Protein AF-A0A3D2FYA0-F1 (afdb_monomer_lite)

Foldseek 3Di:
DDDDDPPPPPPPPPPPDDDDDDDDDDDDDDDDDDDDDDDDDDDDPDLPPPPDCPQKDKDFFPDLVVVQVLLVPDPFWSHKDWWWDQFDDPVQRDPVSVLVQPGRITTMMIIGGDCVTDNPVRSVVSRVVQHDPPDAQDTDPHHHND

Structure (mmCIF, N/CA/C/O backbone):
data_AF-A0A3D2FYA0-F1
#
_entry.id   AF-A0A3D2FYA0-F1
#
loop_
_atom_site.group_PDB
_atom_site.id
_atom_site.type_symbol
_atom_site.label_atom_id
_atom_site.label_alt_id
_atom_site.label_comp_id
_atom_site.label_asym_id
_atom_site.label_entity_id
_atom_site.label_seq_id
_atom_site.pdbx_PDB_ins_code
_atom_site.Cartn_x
_atom_site.Cartn_y
_atom_site.Cartn_z
_atom_site.occupancy
_atom_site.B_iso_or_equiv
_atom_site.auth_seq_id
_atom_site.auth_comp_id
_atom_site.auth_asym_id
_atom_site.auth_atom_id
_atom_site.pdbx_PDB_model_num
ATOM 1 N N . MET A 1 1 ? -66.585 -9.508 -7.123 1.00 46.25 1 MET A N 1
ATOM 2 C CA . MET A 1 1 ? -65.264 -9.166 -7.699 1.00 46.25 1 MET A CA 1
ATOM 3 C C . MET A 1 1 ? -64.715 -7.932 -6.990 1.00 46.25 1 MET A C 1
ATOM 5 O O . MET A 1 1 ? -64.981 -6.808 -7.394 1.00 46.25 1 MET A O 1
ATOM 9 N N . TYR A 1 2 ? -64.004 -8.157 -5.883 1.00 58.47 2 TY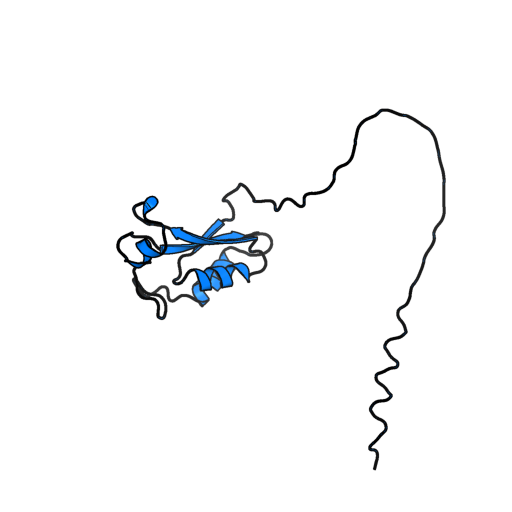R A N 1
ATOM 10 C CA . TYR A 1 2 ? -63.303 -7.139 -5.098 1.00 58.47 2 TYR A CA 1
ATOM 11 C C . TYR A 1 2 ? -62.078 -6.634 -5.875 1.00 58.47 2 TYR A C 1
ATOM 13 O O . TYR A 1 2 ? -60.993 -7.194 -5.783 1.00 58.47 2 TYR A O 1
ATOM 21 N N . ARG A 1 3 ? -62.241 -5.580 -6.673 1.00 58.31 3 ARG A N 1
ATOM 22 C CA . ARG A 1 3 ? -61.125 -4.809 -7.239 1.00 58.31 3 ARG A CA 1
ATOM 23 C C . ARG A 1 3 ? -61.516 -3.346 -7.168 1.00 58.31 3 ARG A C 1
ATOM 25 O O . ARG A 1 3 ? -62.161 -2.882 -8.099 1.00 58.31 3 ARG A O 1
ATOM 32 N N . ARG A 1 4 ? -61.185 -2.671 -6.056 1.00 59.94 4 ARG A N 1
ATOM 33 C CA . ARG A 1 4 ? -61.000 -1.197 -5.964 1.00 59.94 4 ARG A CA 1
ATOM 34 C C . ARG A 1 4 ? -60.765 -0.623 -4.556 1.00 59.94 4 ARG A C 1
ATOM 36 O O . ARG A 1 4 ? -60.606 0.582 -4.446 1.00 59.94 4 ARG A O 1
ATOM 43 N N . ALA A 1 5 ? -60.664 -1.431 -3.499 1.00 56.12 5 ALA A N 1
ATOM 44 C CA . ALA A 1 5 ? -60.526 -0.915 -2.128 1.00 56.12 5 ALA A CA 1
ATOM 45 C C . ALA A 1 5 ? -59.104 -1.008 -1.528 1.00 56.12 5 ALA A C 1
ATOM 47 O O . ALA A 1 5 ? -58.970 -1.035 -0.312 1.00 56.12 5 ALA A O 1
ATOM 48 N N . LEU A 1 6 ? -58.044 -1.083 -2.347 1.00 54.16 6 LEU A N 1
ATOM 49 C CA . LEU A 1 6 ? -56.669 -1.256 -1.845 1.00 54.16 6 LEU A CA 1
ATOM 50 C C . LEU A 1 6 ? -55.791 0.017 -1.740 1.00 54.16 6 LEU A C 1
ATOM 52 O O . LEU A 1 6 ? -54.813 -0.055 -1.006 1.00 54.16 6 LEU A O 1
ATOM 56 N N . PRO A 1 7 ? -56.076 1.193 -2.350 1.00 47.88 7 PRO A N 1
ATOM 57 C CA . PRO A 1 7 ? -55.169 2.335 -2.189 1.00 47.88 7 PRO A CA 1
ATOM 58 C C . PRO A 1 7 ? -55.506 3.235 -0.986 1.00 47.88 7 PRO A C 1
ATOM 60 O O . PRO A 1 7 ? -54.762 4.164 -0.702 1.00 47.88 7 PRO A O 1
ATOM 63 N N . LEU A 1 8 ? -56.606 2.989 -0.265 1.00 50.44 8 LEU A N 1
ATOM 64 C CA . LEU A 1 8 ? -57.097 3.889 0.794 1.00 50.44 8 LEU A CA 1
ATOM 65 C C . LEU A 1 8 ? -56.606 3.552 2.212 1.00 50.44 8 LEU A C 1
ATOM 67 O O . LEU A 1 8 ? -56.887 4.299 3.140 1.00 50.44 8 LEU A O 1
ATOM 71 N N . LEU A 1 9 ? -55.853 2.463 2.388 1.00 50.09 9 LEU A N 1
ATOM 72 C CA . LEU A 1 9 ? -55.338 2.037 3.698 1.00 50.09 9 LEU A CA 1
ATOM 73 C C . LEU A 1 9 ? -53.888 2.469 3.977 1.00 50.09 9 LEU A C 1
ATOM 75 O O . LEU A 1 9 ? -53.420 2.296 5.097 1.00 50.09 9 LEU A O 1
ATOM 79 N N . LEU A 1 10 ? -53.185 3.067 3.006 1.00 49.97 10 LEU A N 1
ATOM 80 C CA . LEU A 1 10 ? -51.775 3.461 3.168 1.00 49.97 10 LEU A CA 1
ATOM 81 C C . LEU A 1 10 ? -51.552 4.924 3.590 1.00 49.97 10 LEU A C 1
ATOM 83 O O . LEU A 1 10 ? -50.424 5.297 3.891 1.00 49.97 10 LEU A O 1
ATOM 87 N N . THR A 1 11 ? -52.593 5.758 3.651 1.00 52.25 11 THR A N 1
ATOM 88 C CA . THR A 1 11 ? -52.457 7.188 4.000 1.00 52.25 11 THR A CA 1
ATOM 89 C C . THR A 1 11 ? -52.801 7.520 5.456 1.00 52.25 11 THR A C 1
ATOM 91 O O . THR A 1 11 ? -52.624 8.660 5.871 1.00 52.25 11 THR A O 1
ATOM 94 N N . ALA A 1 12 ? -53.235 6.547 6.267 1.00 49.25 12 ALA A N 1
ATOM 95 C CA . ALA A 1 12 ? -53.674 6.791 7.648 1.00 49.25 12 ALA A CA 1
ATOM 96 C C . ALA A 1 12 ? -52.590 6.577 8.730 1.00 49.25 12 ALA A C 1
ATOM 98 O O . ALA A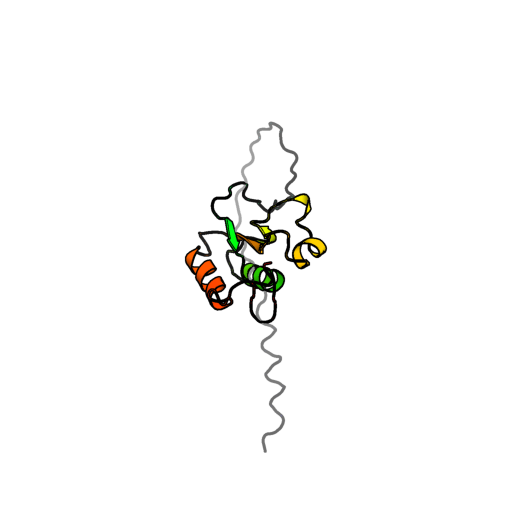 1 12 ? -52.820 6.909 9.888 1.00 49.25 12 ALA A O 1
ATOM 99 N N . VAL A 1 13 ? -51.408 6.050 8.386 1.00 50.81 13 VAL A N 1
ATOM 100 C CA . VAL A 1 13 ? -50.355 5.714 9.376 1.00 50.81 13 VAL A CA 1
ATOM 101 C C . VAL A 1 13 ? -49.323 6.844 9.568 1.00 50.81 13 VAL A C 1
ATOM 103 O O . VAL A 1 13 ? -48.543 6.826 10.512 1.00 50.81 13 VAL A O 1
ATOM 106 N N . LEU A 1 14 ? -49.355 7.892 8.741 1.00 50.50 14 LEU A N 1
ATOM 107 C CA . LEU A 1 14 ? -48.351 8.969 8.735 1.00 50.50 14 LEU A CA 1
ATOM 108 C C . LEU A 1 14 ? -48.663 10.181 9.644 1.00 50.50 14 LEU A C 1
ATOM 110 O O . LEU A 1 14 ? -47.984 11.197 9.537 1.00 50.50 14 LEU A O 1
ATOM 114 N N . LEU A 1 15 ? -49.654 10.107 10.544 1.00 51.41 15 LEU A N 1
ATOM 115 C CA . LEU A 1 15 ? -50.128 11.275 11.319 1.00 51.41 15 LEU A CA 1
ATOM 116 C C . LEU A 1 15 ? -50.174 11.110 12.853 1.00 51.41 15 LEU A C 1
ATOM 118 O O . LEU A 1 15 ? -50.873 11.871 13.515 1.00 51.41 15 LEU A O 1
ATOM 122 N N . LEU A 1 16 ? -49.437 10.169 13.455 1.00 55.00 16 LEU A N 1
ATOM 123 C CA . LEU A 1 16 ? -49.473 9.966 14.918 1.00 55.00 16 LEU A CA 1
ATOM 124 C C . LEU A 1 16 ? -48.105 9.730 15.575 1.00 55.00 16 LEU A C 1
ATOM 126 O O . LEU A 1 16 ? -47.928 8.781 16.330 1.00 55.00 16 LEU A O 1
ATOM 130 N N . SER A 1 17 ? -47.143 10.630 15.368 1.00 54.38 17 SER A N 1
ATOM 131 C CA . SER A 1 17 ? -46.017 10.723 16.309 1.00 54.38 17 SER A CA 1
ATOM 132 C C . SER A 1 17 ? -45.554 12.166 16.495 1.00 54.38 17 SER A C 1
ATOM 134 O O . SER A 1 17 ? -44.456 12.555 16.107 1.00 54.38 17 SER A O 1
ATOM 136 N N . GLY A 1 18 ? -46.450 12.974 17.069 1.00 43.97 18 GLY A N 1
ATOM 137 C CA . GLY A 1 18 ? -46.159 14.303 17.596 1.00 43.97 18 GLY A CA 1
ATOM 138 C C . GLY A 1 18 ? -45.971 14.277 19.118 1.00 43.97 18 GLY A C 1
ATOM 139 O O . GLY A 1 18 ? -46.819 13.763 19.836 1.00 43.97 18 GLY A O 1
ATOM 140 N N . CYS A 1 19 ? -44.847 14.852 19.552 1.00 42.81 19 CYS A N 1
ATOM 141 C CA . CYS A 1 19 ? -44.575 15.593 20.791 1.00 42.81 19 CYS A CA 1
ATOM 142 C C . CYS A 1 19 ? -45.117 15.078 22.144 1.00 42.81 19 CYS A C 1
ATOM 144 O O . CYS A 1 19 ? -46.293 15.232 22.462 1.00 42.81 19 CYS A O 1
ATOM 146 N N . ALA A 1 20 ? -44.197 14.686 23.035 1.00 46.34 20 ALA A N 1
ATOM 147 C CA . ALA A 1 20 ? -44.399 14.734 24.485 1.00 46.34 20 ALA A CA 1
ATOM 148 C C . ALA A 1 20 ? -43.427 15.755 25.107 1.00 46.34 20 ALA A C 1
ATOM 150 O O . ALA A 1 20 ? -42.225 15.514 25.200 1.00 46.34 20 ALA A O 1
ATOM 151 N N . ALA A 1 21 ? -43.960 16.913 25.505 1.00 40.06 21 ALA A N 1
ATOM 152 C CA . ALA A 1 21 ? -43.272 17.919 26.308 1.00 40.06 21 ALA A CA 1
ATOM 153 C C . ALA A 1 21 ? -43.414 17.568 27.799 1.00 40.06 21 ALA A C 1
ATOM 155 O O . ALA A 1 21 ? -44.528 17.394 28.290 1.00 40.06 21 ALA A O 1
ATOM 156 N N . GLY A 1 22 ? -42.296 17.478 28.524 1.00 37.59 22 GLY A N 1
ATOM 157 C CA . GLY A 1 22 ? -42.268 17.258 29.970 1.00 37.59 22 GLY A CA 1
ATOM 158 C C . GLY A 1 22 ? -41.479 18.355 30.680 1.00 37.59 22 GLY A C 1
ATOM 159 O O . GLY A 1 22 ? -40.254 18.358 30.642 1.00 37.59 22 GLY A O 1
ATOM 160 N N . GLN A 1 23 ? -42.185 19.278 31.339 1.00 37.09 23 GLN A N 1
ATOM 161 C CA . GLN A 1 23 ? -41.616 20.246 32.281 1.00 37.09 23 GLN A CA 1
ATOM 162 C C . GLN A 1 23 ? -41.359 19.587 33.644 1.00 37.09 23 GLN A C 1
ATOM 164 O O . GLN A 1 23 ? -42.238 18.917 34.187 1.00 37.09 23 GLN A O 1
ATOM 169 N N . LYS A 1 24 ? -40.211 19.885 34.263 1.00 37.19 24 LYS A N 1
ATOM 170 C CA . LYS A 1 24 ? -40.061 19.903 35.726 1.00 37.19 24 LYS A CA 1
ATOM 171 C C . LYS A 1 24 ? -39.349 21.192 36.140 1.00 37.19 24 LYS A C 1
ATOM 173 O O . LYS A 1 24 ? -38.367 21.592 35.526 1.00 37.19 24 LYS A O 1
ATOM 178 N N . ASN A 1 25 ? -39.921 21.849 37.146 1.00 34.47 25 ASN A N 1
ATOM 179 C CA . ASN A 1 25 ? -39.565 23.166 37.670 1.00 34.47 25 ASN A CA 1
ATOM 180 C C . ASN A 1 25 ? -38.654 23.086 38.913 1.00 34.47 25 ASN A C 1
ATOM 182 O O . ASN A 1 25 ? -38.859 22.211 39.752 1.00 34.47 25 ASN A O 1
ATOM 186 N N . MET A 1 26 ? -37.827 24.140 39.055 1.00 33.91 26 MET A N 1
ATOM 187 C CA . MET A 1 26 ? -37.232 24.764 40.266 1.00 33.91 26 MET A CA 1
ATOM 188 C C . MET A 1 26 ? -36.059 24.065 40.999 1.00 33.91 26 MET A C 1
ATOM 190 O O . MET A 1 26 ? -35.969 22.844 40.937 1.00 33.91 26 MET A O 1
ATOM 194 N N . PRO A 1 27 ? -35.185 24.799 41.750 1.00 37.19 27 PRO A N 1
ATOM 195 C CA . PRO A 1 27 ? -35.250 26.216 42.157 1.00 37.19 27 PRO A CA 1
ATOM 196 C C . PRO A 1 27 ? -34.000 27.091 41.874 1.00 37.19 27 PRO A C 1
ATOM 198 O O . PRO A 1 27 ? -32.906 26.631 41.567 1.00 37.19 27 PRO A O 1
ATOM 201 N N . LYS A 1 28 ? -34.220 28.401 42.049 1.00 34.06 28 LYS A N 1
ATOM 202 C CA . LYS A 1 28 ? -33.285 29.536 42.025 1.00 34.06 28 LYS A CA 1
ATOM 203 C C . LYS A 1 28 ? -32.399 29.575 43.281 1.00 34.06 28 LYS A C 1
ATOM 205 O O . LYS A 1 28 ? -32.933 29.508 44.387 1.00 34.06 28 LYS A O 1
ATOM 210 N N . LYS A 1 29 ? -31.096 29.834 43.123 1.00 31.17 29 LYS A N 1
ATOM 211 C CA . LYS A 1 29 ? -30.281 30.516 44.141 1.00 31.17 29 LYS A CA 1
ATOM 212 C C . LYS A 1 29 ? -29.183 31.342 43.466 1.00 31.17 29 LYS A C 1
ATOM 214 O O . LYS A 1 29 ? -28.343 30.801 42.759 1.00 31.17 29 LYS A O 1
ATOM 219 N N . THR A 1 30 ? -29.262 32.652 43.664 1.00 28.67 30 THR A N 1
ATOM 220 C CA . THR A 1 30 ? -28.212 33.631 43.372 1.00 28.67 30 THR 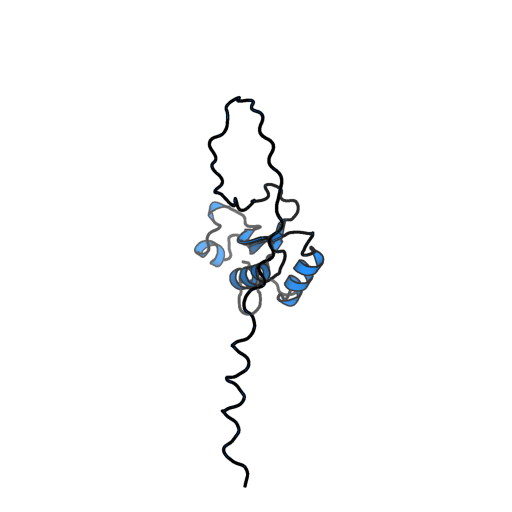A CA 1
ATOM 221 C C . THR A 1 30 ? -27.278 33.673 44.578 1.00 28.67 30 THR A C 1
ATOM 223 O O . THR A 1 30 ? -27.781 33.631 45.696 1.00 28.67 30 THR A O 1
ATOM 226 N N . ASP A 1 31 ? -25.968 33.714 44.350 1.00 35.94 31 ASP A N 1
ATOM 227 C CA . ASP A 1 31 ? -25.051 34.658 44.999 1.00 35.94 31 ASP A CA 1
ATOM 228 C C . ASP A 1 31 ? -23.731 34.687 44.215 1.00 35.94 31 ASP A C 1
ATOM 230 O O . ASP A 1 31 ? -23.256 33.680 43.689 1.00 35.94 31 ASP A O 1
ATOM 234 N N . GLU A 1 32 ? -23.219 35.899 44.069 1.00 36.00 32 GLU A N 1
ATOM 235 C CA . GLU A 1 32 ? -22.186 36.347 43.145 1.00 36.00 32 GLU A CA 1
ATOM 236 C C . GLU A 1 32 ? -20.769 35.958 43.593 1.00 36.00 32 GLU A C 1
ATOM 238 O O . GLU A 1 32 ? -20.424 36.078 44.771 1.00 36.00 32 GLU A O 1
ATOM 243 N N . LYS A 1 33 ? -19.897 35.626 42.631 1.00 29.94 33 LYS A N 1
ATOM 244 C CA . LYS A 1 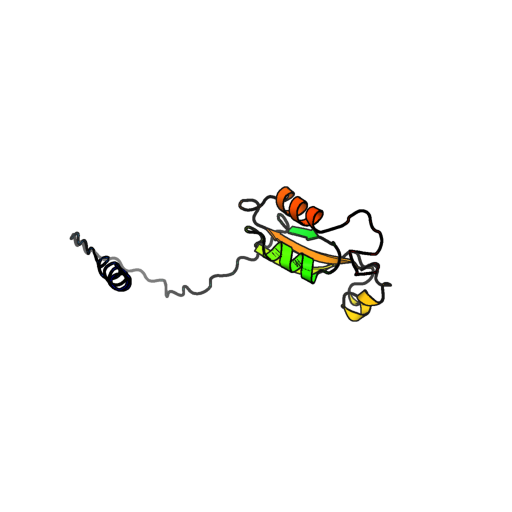33 ? -18.529 36.164 42.630 1.00 29.94 33 LYS A CA 1
ATOM 245 C C . LYS A 1 33 ? -17.900 36.126 41.238 1.00 29.94 33 LYS A C 1
ATOM 247 O O . LYS A 1 33 ? -17.704 35.075 40.640 1.00 29.94 33 LYS A O 1
ATOM 252 N N . GLU A 1 34 ? -17.601 37.322 40.765 1.00 30.62 34 GLU A N 1
ATOM 253 C CA . GLU A 1 34 ? -16.842 37.671 39.572 1.00 30.62 34 GLU A CA 1
ATOM 254 C C . GLU A 1 34 ? -15.358 37.292 39.724 1.00 30.62 34 GLU A C 1
ATOM 256 O O . GLU A 1 34 ? -14.749 37.600 40.749 1.00 30.62 34 GLU A O 1
ATOM 261 N N . MET A 1 35 ? -14.775 36.656 38.701 1.00 29.80 35 MET A N 1
ATOM 262 C CA . MET A 1 35 ? -13.415 36.951 38.224 1.00 29.80 35 MET A CA 1
ATOM 263 C C . MET A 1 35 ? -13.223 36.334 36.828 1.00 29.80 35 MET A C 1
ATOM 265 O O . MET A 1 35 ? -12.945 35.150 36.671 1.00 29.80 35 MET A O 1
ATOM 269 N N . THR A 1 36 ? -13.500 37.170 35.830 1.00 29.77 36 THR A N 1
ATOM 270 C CA . THR A 1 36 ? -12.855 37.278 34.511 1.00 29.77 36 THR A CA 1
ATOM 271 C C . THR A 1 36 ? -12.020 36.103 33.973 1.00 29.77 36 THR A C 1
ATOM 273 O O . THR A 1 36 ? -10.920 35.818 34.440 1.00 29.77 36 THR A O 1
ATOM 276 N N . GLY A 1 37 ? -12.467 35.569 32.829 1.00 37.88 37 GLY A N 1
ATOM 277 C CA . GLY A 1 37 ? -11.570 35.012 31.814 1.00 37.88 37 GLY A CA 1
ATOM 278 C C . GLY A 1 37 ? -12.144 33.845 31.020 1.00 37.88 37 GLY A C 1
ATOM 279 O O . GLY A 1 37 ? -11.878 32.711 31.381 1.00 37.88 37 GLY A O 1
ATOM 280 N N . GLN A 1 38 ? -12.870 34.126 29.928 1.00 32.38 38 GLN A N 1
ATOM 281 C CA . GLN A 1 38 ? -12.899 33.311 28.698 1.00 32.38 38 GLN A CA 1
ATOM 282 C C . GLN A 1 38 ? -13.882 33.908 27.682 1.00 32.38 38 GLN A C 1
ATOM 284 O O . GLN A 1 38 ? -15.095 33.876 27.878 1.00 32.38 38 GLN A O 1
ATOM 289 N N . SER A 1 39 ? -13.355 34.422 26.569 1.00 38.38 39 SER A N 1
ATOM 290 C CA . SER A 1 39 ? -14.100 34.456 25.314 1.00 38.38 39 SER A CA 1
ATOM 291 C C . SER A 1 39 ? -13.917 33.098 24.645 1.00 38.38 39 SER A C 1
ATOM 293 O O . SER A 1 39 ? -12.805 32.694 24.309 1.00 38.38 39 SER A O 1
ATOM 295 N N . SER A 1 40 ? -15.037 32.405 24.528 1.00 45.44 40 SER A N 1
ATOM 296 C CA . SER A 1 40 ? -15.295 31.244 23.694 1.00 45.44 40 SER A CA 1
ATOM 297 C C . SER A 1 40 ? -14.742 31.385 22.277 1.00 45.44 40 SER A C 1
ATOM 299 O O . SER A 1 40 ? -15.071 32.357 21.601 1.00 45.44 40 SER A O 1
ATOM 301 N N . ASP A 1 41 ? -14.057 30.352 21.793 1.00 35.31 41 ASP A N 1
ATOM 302 C CA . ASP A 1 41 ? -14.362 29.862 20.453 1.00 35.31 41 ASP A CA 1
ATOM 303 C C . ASP A 1 41 ? -14.199 28.339 20.389 1.00 35.31 41 ASP A C 1
ATOM 305 O O . ASP A 1 41 ? -13.121 27.784 20.595 1.00 35.31 41 ASP A O 1
ATOM 309 N N . MET A 1 42 ? -15.330 27.673 20.176 1.00 49.75 42 MET A N 1
ATOM 310 C CA . MET A 1 42 ? -15.458 26.259 19.851 1.00 49.75 42 MET A CA 1
ATOM 311 C C . MET A 1 42 ? -15.797 26.212 18.365 1.00 49.75 42 MET A C 1
ATOM 313 O O . MET A 1 42 ? -16.957 26.367 17.992 1.00 49.75 42 MET A O 1
ATOM 317 N N . SER A 1 43 ? -14.797 26.022 17.511 1.00 53.56 43 SER A N 1
ATOM 318 C CA . SER A 1 43 ? -15.013 25.491 16.166 1.00 53.56 43 SER A CA 1
ATOM 319 C C . SER A 1 43 ? -13.716 24.897 15.633 1.00 53.56 43 SER A C 1
ATOM 321 O O . SER A 1 43 ? -12.694 25.565 15.505 1.00 53.56 43 SER A O 1
ATOM 323 N N . GLY A 1 44 ? -13.760 23.600 15.372 1.00 44.19 44 GLY A N 1
ATOM 324 C CA . GLY A 1 44 ? -12.635 22.844 14.859 1.00 44.19 44 GLY A CA 1
ATOM 325 C C . GLY A 1 44 ? -12.733 21.419 15.349 1.00 44.19 44 GLY A C 1
ATOM 326 O O . GLY A 1 44 ? -12.019 21.035 16.270 1.00 44.19 44 GLY A O 1
ATOM 327 N N . GLU A 1 45 ? -13.624 20.634 14.743 1.00 51.31 45 GLU A N 1
ATOM 328 C CA . GLU A 1 45 ? -13.408 19.192 14.684 1.00 51.31 45 GLU 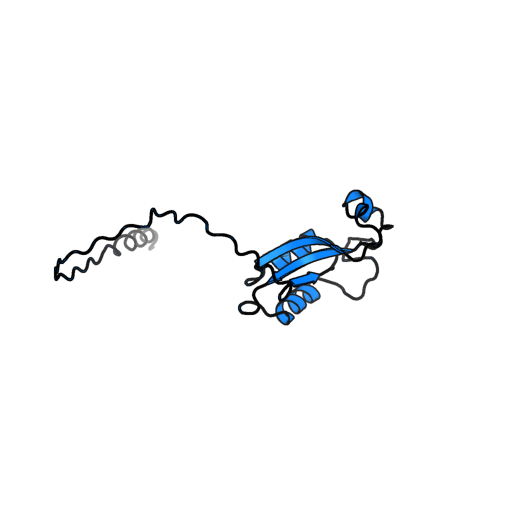A CA 1
ATOM 329 C C . GLU A 1 45 ? -12.107 18.985 13.909 1.00 51.31 45 GLU A C 1
ATOM 331 O O . GLU A 1 45 ? -12.076 18.912 12.682 1.00 51.31 45 GLU A O 1
ATOM 336 N N . GLY A 1 46 ? -10.995 19.030 14.640 1.00 45.59 46 GLY A N 1
ATOM 337 C CA . GLY A 1 46 ? -9.716 18.598 14.132 1.00 45.59 46 GLY A CA 1
ATOM 338 C C . GLY A 1 46 ? -9.856 17.111 13.892 1.00 45.59 46 GLY A C 1
ATOM 339 O O . GLY A 1 46 ? -10.007 16.350 14.847 1.00 45.59 46 GLY A O 1
ATOM 340 N N . ILE A 1 47 ? -9.833 16.704 12.625 1.00 49.94 47 ILE A N 1
ATOM 341 C CA . ILE A 1 47 ? -9.499 15.328 12.283 1.00 49.94 47 ILE A CA 1
ATOM 342 C C . ILE A 1 47 ? -8.167 15.068 12.979 1.00 49.94 47 ILE A C 1
ATOM 344 O O . ILE A 1 47 ? -7.146 15.667 12.636 1.00 49.94 47 ILE A O 1
ATOM 348 N N . MET A 1 48 ? -8.228 14.286 14.054 1.00 46.09 48 MET A N 1
ATOM 349 C CA . MET A 1 48 ? -7.065 13.865 14.813 1.00 46.09 48 MET A CA 1
ATOM 350 C C . MET A 1 48 ? -6.273 12.942 13.899 1.00 46.09 48 MET A C 1
ATOM 352 O O . MET A 1 48 ? -6.505 11.740 13.878 1.00 46.09 48 MET A O 1
ATOM 356 N N . TYR A 1 49 ? -5.363 13.522 13.123 1.00 52.16 49 TYR A N 1
ATOM 357 C CA . TYR A 1 49 ? -4.247 12.773 12.577 1.00 52.16 49 TYR A CA 1
ATOM 358 C C . TYR A 1 49 ? -3.461 12.258 13.779 1.00 52.16 49 TYR A C 1
ATOM 360 O O . TYR A 1 49 ? -2.916 13.050 14.555 1.00 52.16 49 TYR A O 1
ATOM 368 N N . MET A 1 50 ? -3.479 10.945 13.992 1.00 55.03 50 MET A N 1
ATOM 369 C CA . MET A 1 50 ? -2.615 10.343 14.991 1.00 55.03 50 MET A CA 1
ATOM 370 C C . MET A 1 50 ? -1.177 10.451 14.484 1.00 55.03 50 MET A C 1
ATOM 372 O O . MET A 1 50 ? -0.825 9.928 13.433 1.00 55.03 50 MET A O 1
ATOM 376 N N . ASP A 1 51 ? -0.336 11.153 15.242 1.00 58.78 51 ASP A N 1
ATOM 377 C CA . ASP A 1 51 ? 1.100 11.331 14.964 1.00 58.78 51 ASP A CA 1
ATOM 378 C C . ASP A 1 51 ? 1.917 10.048 15.239 1.00 58.78 51 ASP A C 1
ATOM 380 O O . ASP A 1 51 ? 3.138 10.015 15.098 1.00 58.78 51 ASP A O 1
ATOM 384 N N . THR A 1 52 ? 1.265 8.956 15.648 1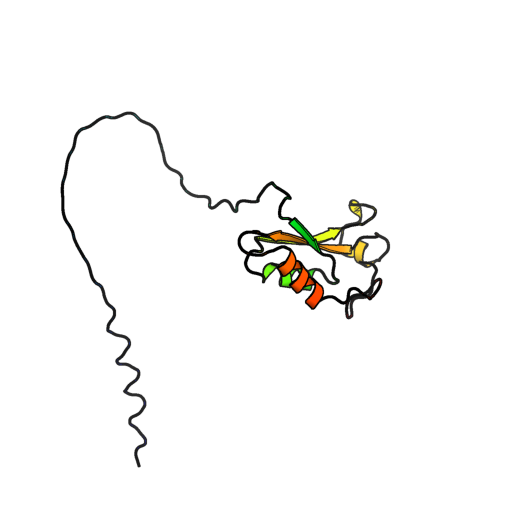.00 63.00 52 THR A N 1
ATOM 385 C CA . THR A 1 52 ? 1.928 7.679 15.917 1.00 63.00 52 THR A CA 1
ATOM 386 C C . THR A 1 52 ? 1.720 6.697 14.767 1.00 63.00 52 THR A C 1
ATOM 388 O O . THR A 1 52 ? 0.615 6.457 14.291 1.00 63.00 52 THR A O 1
ATOM 391 N N . THR A 1 53 ? 2.807 6.060 14.331 1.00 67.94 53 THR A N 1
ATOM 392 C CA . THR A 1 53 ? 2.803 5.006 13.302 1.00 67.94 53 THR A CA 1
ATOM 393 C C . THR A 1 53 ? 2.287 3.655 13.811 1.00 67.94 53 THR A C 1
ATOM 395 O O . THR A 1 53 ? 2.339 2.669 13.079 1.00 67.94 53 THR A O 1
ATOM 398 N N . GLU A 1 54 ? 1.806 3.581 15.056 1.00 76.75 54 GLU A N 1
ATOM 399 C CA . GLU A 1 54 ? 1.517 2.316 15.744 1.00 76.75 54 GLU A CA 1
ATOM 400 C C . GLU A 1 54 ? 0.389 1.504 15.092 1.00 76.75 54 GLU A C 1
ATOM 402 O O . GLU A 1 54 ? 0.381 0.284 15.222 1.00 76.75 54 GLU A O 1
ATOM 407 N N . ASN A 1 55 ? -0.498 2.142 14.321 1.00 94.00 55 ASN A N 1
ATOM 408 C CA . ASN A 1 55 ? -1.589 1.469 13.609 1.00 94.00 55 ASN A CA 1
ATOM 409 C C . ASN A 1 55 ? -1.601 1.817 12.118 1.00 94.00 55 ASN A C 1
ATOM 411 O O . ASN A 1 55 ? -2.634 2.160 11.545 1.00 94.00 55 ASN A O 1
ATOM 415 N N . VAL A 1 56 ? -0.423 1.747 11.493 1.00 97.12 56 VAL A N 1
ATOM 416 C CA . VAL A 1 56 ? -0.257 1.959 10.053 1.00 97.12 56 VAL A CA 1
ATOM 417 C C . VAL A 1 56 ? 0.326 0.709 9.402 1.00 97.12 56 VAL A C 1
ATOM 419 O O . VAL A 1 56 ? 1.350 0.189 9.845 1.00 97.12 56 VAL A O 1
ATOM 422 N N . ILE A 1 57 ? -0.291 0.246 8.316 1.00 98.00 57 ILE A N 1
ATOM 423 C CA . ILE A 1 57 ? 0.246 -0.806 7.447 1.00 98.00 57 ILE A CA 1
ATOM 424 C C . ILE A 1 57 ? 0.332 -0.315 6.001 1.00 98.00 57 ILE A C 1
ATOM 426 O O . ILE A 1 57 ? -0.486 0.477 5.549 1.00 98.00 57 ILE A O 1
ATOM 430 N N . TYR A 1 58 ? 1.334 -0.794 5.270 1.00 98.25 58 TYR A N 1
ATOM 431 C CA . TYR A 1 58 ? 1.521 -0.509 3.852 1.00 98.25 58 TYR A CA 1
ATOM 432 C C . TYR A 1 58 ? 1.267 -1.783 3.049 1.00 98.25 58 TYR A C 1
ATOM 434 O O . TYR A 1 58 ? 1.925 -2.798 3.282 1.00 98.25 58 TYR A O 1
ATOM 442 N N . LEU A 1 59 ? 0.305 -1.742 2.127 1.00 98.44 59 LEU A N 1
ATOM 443 C CA . LEU A 1 59 ? -0.147 -2.907 1.365 1.00 98.44 59 LEU A CA 1
ATOM 444 C C . LEU A 1 59 ? 0.054 -2.674 -0.132 1.00 98.44 59 LEU A C 1
ATOM 446 O O . LEU A 1 59 ? -0.508 -1.739 -0.700 1.00 98.44 59 LEU A O 1
ATOM 450 N N . ALA A 1 60 ? 0.847 -3.536 -0.767 1.00 98.12 60 ALA A N 1
ATOM 451 C CA . ALA A 1 60 ? 1.108 -3.518 -2.203 1.00 98.12 60 ALA A CA 1
ATOM 452 C C . ALA A 1 60 ? 0.486 -4.760 -2.842 1.00 98.12 60 ALA A C 1
ATOM 454 O O . ALA A 1 60 ? 0.905 -5.877 -2.554 1.00 98.12 60 ALA A O 1
ATOM 455 N N . GLY A 1 61 ? -0.525 -4.570 -3.689 1.00 96.75 61 GLY A N 1
ATOM 456 C CA . GLY A 1 61 ? -1.369 -5.668 -4.163 1.00 96.75 61 GLY A CA 1
ATOM 457 C C . GLY A 1 61 ? -1.895 -5.497 -5.582 1.00 96.75 61 GLY A C 1
ATOM 458 O O . GLY A 1 61 ? -2.999 -5.949 -5.855 1.00 96.75 61 GLY A O 1
ATOM 459 N N . GLY A 1 62 ? -1.141 -4.838 -6.467 1.00 97.25 62 GLY A N 1
ATOM 460 C CA . GLY A 1 62 ? -1.581 -4.460 -7.815 1.00 97.25 62 GLY A CA 1
ATOM 461 C C . GLY A 1 62 ? -2.045 -3.008 -7.877 1.00 97.25 62 GLY A C 1
ATOM 462 O O . GLY A 1 62 ? -1.573 -2.193 -7.087 1.00 97.25 62 GLY A O 1
ATOM 463 N N . CYS A 1 63 ? -2.982 -2.700 -8.785 1.00 97.88 63 CYS A N 1
ATOM 464 C CA . CYS A 1 63 ? -3.486 -1.339 -8.972 1.00 97.88 63 CYS A CA 1
ATOM 465 C C . CYS A 1 63 ? -3.952 -0.714 -7.647 1.00 97.88 63 CYS A C 1
ATOM 467 O O . CYS A 1 63 ? -4.955 -1.135 -7.054 1.00 97.88 63 CYS A O 1
ATOM 469 N N . PHE A 1 64 ? -3.254 0.333 -7.207 1.00 98.44 64 PHE A N 1
ATOM 470 C CA . PHE A 1 64 ? -3.523 0.994 -5.929 1.00 98.44 64 PHE A CA 1
ATOM 471 C C . PHE A 1 64 ? -4.924 1.615 -5.818 1.00 98.44 64 PHE A C 1
ATOM 473 O O . PHE A 1 64 ? -5.434 1.729 -4.713 1.00 98.44 64 PHE A O 1
ATOM 480 N N . TRP A 1 65 ? -5.614 1.912 -6.928 1.00 98.44 65 TRP A N 1
ATOM 481 C CA . TRP A 1 65 ? -6.960 2.490 -6.913 1.00 98.44 65 TRP A CA 1
ATOM 482 C C . TRP A 1 65 ? -7.981 1.500 -6.363 1.00 98.44 65 TRP A C 1
ATOM 484 O O . TRP A 1 65 ? -8.838 1.862 -5.560 1.00 98.44 65 TRP A O 1
ATOM 494 N N . GLY A 1 66 ? -7.879 0.236 -6.785 1.00 97.94 66 GLY A N 1
ATOM 495 C CA . GLY A 1 66 ? -8.739 -0.826 -6.274 1.00 97.94 66 GLY A CA 1
ATOM 496 C C . GLY A 1 66 ? -8.434 -1.134 -4.811 1.00 97.94 66 GLY A C 1
ATOM 497 O O . GLY A 1 66 ? -9.352 -1.315 -4.014 1.00 97.94 66 GLY A O 1
ATOM 498 N N . MET A 1 67 ? -7.148 -1.143 -4.453 1.00 98.25 67 MET A N 1
ATOM 499 C CA . MET A 1 67 ? -6.709 -1.417 -3.087 1.00 98.25 67 MET A CA 1
ATOM 500 C C . MET A 1 67 ? -7.100 -0.296 -2.115 1.00 98.25 67 MET A C 1
ATOM 502 O O . MET A 1 67 ? -7.616 -0.574 -1.037 1.00 98.25 67 MET A O 1
ATOM 506 N N . GLU A 1 68 ? -6.913 0.966 -2.499 1.00 98.75 68 GLU A N 1
ATOM 507 C CA . GLU A 1 68 ? -7.307 2.129 -1.705 1.00 98.75 68 GLU A CA 1
ATOM 508 C C . GLU A 1 68 ? -8.817 2.118 -1.483 1.00 98.75 68 GLU A C 1
ATOM 510 O O . GLU A 1 68 ? -9.266 2.201 -0.342 1.00 98.75 68 GLU A O 1
ATOM 515 N N . HIS A 1 69 ? -9.598 1.905 -2.547 1.00 98.50 69 HIS A N 1
ATOM 516 C CA . HIS A 1 69 ? -11.050 1.827 -2.440 1.00 98.50 69 HIS A CA 1
ATOM 517 C C . HIS A 1 69 ? -11.514 0.691 -1.516 1.00 98.50 69 HIS A C 1
ATOM 519 O O . HIS A 1 69 ? -12.427 0.885 -0.712 1.00 98.50 69 HIS A O 1
ATOM 525 N N . LEU A 1 70 ? -10.874 -0.483 -1.593 1.00 98.38 70 LEU A N 1
ATOM 526 C CA . LEU A 1 70 ? -11.143 -1.586 -0.672 1.00 98.38 70 LEU A CA 1
ATOM 527 C C . LEU A 1 70 ? -10.886 -1.163 0.777 1.00 98.38 70 LEU A C 1
ATOM 529 O O . LEU A 1 70 ? -11.765 -1.341 1.616 1.00 98.38 70 LEU A O 1
ATOM 533 N N . MET A 1 71 ? -9.718 -0.590 1.071 1.00 98.62 71 MET A N 1
ATOM 534 C CA . MET A 1 71 ? -9.340 -0.229 2.439 1.00 98.62 71 MET A CA 1
ATOM 535 C C . MET A 1 71 ? -10.242 0.875 3.001 1.00 98.62 71 MET A C 1
ATOM 537 O O . MET A 1 71 ? -10.740 0.736 4.113 1.00 98.62 71 MET A O 1
ATOM 541 N N . GLN A 1 72 ? -10.564 1.901 2.206 1.00 98.56 72 GLN A N 1
ATOM 542 C CA . GLN A 1 72 ? -11.512 2.963 2.582 1.00 98.56 72 GLN A CA 1
ATOM 543 C C . GLN A 1 72 ? -12.917 2.435 2.913 1.00 98.56 72 GLN A C 1
ATOM 545 O O . GLN A 1 72 ? -13.663 3.081 3.644 1.00 98.56 72 GLN A O 1
ATOM 550 N N . SER A 1 73 ? -13.303 1.276 2.372 1.00 98.44 73 SER A N 1
ATOM 551 C CA . SER A 1 73 ? -14.627 0.691 2.611 1.00 98.44 73 SER A CA 1
ATOM 552 C C . SER A 1 73 ? -14.756 -0.062 3.942 1.00 98.44 73 SER A C 1
ATOM 554 O O . SER A 1 73 ? -15.873 -0.405 4.337 1.00 98.44 73 SER A O 1
ATOM 556 N N . ILE A 1 74 ? -13.645 -0.338 4.635 1.00 98.62 74 ILE A N 1
ATOM 557 C CA . ILE A 1 74 ? -13.623 -1.154 5.854 1.00 98.62 74 ILE A CA 1
ATOM 558 C C . ILE A 1 74 ? -13.881 -0.264 7.084 1.00 98.62 74 ILE A C 1
ATOM 560 O O . ILE A 1 74 ? -13.080 0.627 7.369 1.00 98.62 74 ILE A O 1
ATOM 564 N N . PRO A 1 75 ? -14.951 -0.505 7.871 1.00 98.25 75 PRO A N 1
ATOM 565 C CA . PRO A 1 75 ? -15.167 0.209 9.127 1.00 98.25 75 PRO A CA 1
ATOM 566 C C . PRO A 1 75 ? -13.978 0.044 10.078 1.00 98.25 75 PRO A C 1
ATOM 568 O O . PRO A 1 75 ? -13.508 -1.071 10.292 1.00 98.25 75 PRO A O 1
ATOM 571 N N . GLY A 1 76 ? -13.510 1.151 10.653 1.00 97.50 76 GLY A N 1
ATOM 572 C CA . GLY A 1 76 ? -12.309 1.187 11.490 1.00 97.50 76 GLY A CA 1
ATOM 573 C C . GLY A 1 76 ? -11.036 1.581 10.739 1.00 97.50 76 GLY A C 1
ATOM 574 O O . GLY A 1 76 ? -10.054 1.911 11.393 1.00 97.50 76 GLY A O 1
ATOM 575 N N . VAL A 1 77 ? -11.035 1.625 9.401 1.00 98.25 77 VAL A N 1
ATOM 576 C CA . VAL A 1 77 ? -9.986 2.338 8.654 1.00 98.25 77 VAL A CA 1
ATOM 577 C C . VAL A 1 77 ? -10.229 3.842 8.790 1.00 98.25 77 VAL A C 1
ATOM 579 O O . VAL A 1 77 ? -11.322 4.332 8.510 1.00 98.25 77 VAL A O 1
ATOM 582 N N . ILE A 1 78 ? -9.215 4.555 9.275 1.00 97.62 78 ILE A N 1
ATOM 583 C CA . ILE A 1 78 ? -9.225 6.005 9.511 1.00 97.62 78 ILE A CA 1
ATOM 584 C C . ILE A 1 78 ? -8.856 6.734 8.220 1.00 97.62 78 ILE A C 1
ATOM 586 O O . ILE A 1 78 ? -9.495 7.720 7.858 1.00 97.62 78 ILE A O 1
ATOM 590 N N . ASP A 1 79 ? -7.831 6.235 7.529 1.00 97.56 79 ASP A N 1
ATOM 591 C CA . ASP A 1 79 ? -7.309 6.823 6.304 1.00 97.56 79 ASP A CA 1
ATOM 592 C C . ASP A 1 79 ? -6.646 5.756 5.423 1.00 97.56 79 ASP A C 1
ATOM 594 O O . ASP A 1 79 ? -6.066 4.784 5.916 1.00 97.56 79 ASP A O 1
ATOM 598 N N . ALA A 1 80 ? -6.729 5.945 4.108 1.00 98.25 80 ALA A N 1
ATOM 599 C CA . ALA A 1 80 ? -6.045 5.112 3.133 1.00 98.25 80 ALA A CA 1
ATOM 600 C C . ALA A 1 80 ? -5.594 5.958 1.940 1.00 98.25 80 ALA A C 1
ATOM 602 O O . ALA A 1 80 ? -6.417 6.606 1.296 1.00 98.25 80 ALA A O 1
ATOM 603 N N . GLN A 1 81 ? -4.291 5.926 1.648 1.00 98.44 81 GLN A N 1
ATOM 604 C CA . GLN A 1 81 ? -3.659 6.771 0.632 1.00 98.44 81 GLN A CA 1
ATOM 605 C C . GLN A 1 81 ? -2.808 5.943 -0.332 1.00 98.44 81 GLN A C 1
ATOM 607 O O . GLN A 1 81 ? -1.899 5.224 0.094 1.00 98.44 81 GLN A O 1
ATOM 612 N N . SER A 1 82 ? -3.070 6.085 -1.632 1.00 98.62 82 SER A N 1
ATOM 613 C CA . SER A 1 82 ? -2.222 5.542 -2.696 1.00 98.62 82 SER A CA 1
ATOM 614 C C . SER A 1 82 ? -0.864 6.243 -2.782 1.00 98.62 82 SER A C 1
ATOM 616 O O . SER A 1 82 ? -0.764 7.469 -2.730 1.00 98.62 82 SER A O 1
ATOM 618 N N . GLY A 1 83 ? 0.187 5.461 -3.007 1.00 98.12 83 GLY A N 1
ATOM 619 C CA . GLY A 1 83 ? 1.549 5.937 -3.211 1.00 98.12 83 GLY A CA 1
ATOM 620 C C . GLY A 1 83 ? 2.471 4.846 -3.750 1.00 98.12 83 GLY A C 1
ATOM 621 O O . GLY A 1 83 ? 2.024 3.851 -4.327 1.00 98.12 83 GLY A O 1
ATOM 622 N N . TYR A 1 84 ? 3.775 5.037 -3.555 1.00 98.31 84 TYR A N 1
ATOM 623 C CA . TYR A 1 84 ? 4.808 4.118 -4.023 1.00 98.31 84 TYR A CA 1
ATOM 624 C C . TYR A 1 84 ? 5.771 3.769 -2.890 1.00 98.31 84 TYR A C 1
ATOM 626 O O . TYR A 1 84 ? 6.238 4.657 -2.178 1.00 98.31 84 TYR A O 1
ATOM 634 N N . ALA A 1 85 ? 6.101 2.487 -2.742 1.00 97.38 85 ALA A N 1
ATOM 635 C CA . ALA A 1 85 ? 7.063 2.012 -1.747 1.00 97.38 85 ALA A CA 1
ATOM 636 C C . ALA A 1 85 ? 8.143 1.119 -2.375 1.00 97.38 85 ALA A C 1
ATOM 638 O O . ALA A 1 85 ? 7.979 0.607 -3.482 1.00 97.38 85 ALA A O 1
ATOM 639 N N . ASN A 1 86 ? 9.250 0.928 -1.652 1.00 95.62 86 ASN A N 1
ATOM 640 C CA . ASN A 1 86 ? 10.364 0.037 -2.012 1.00 95.62 86 ASN A CA 1
ATOM 641 C C . ASN A 1 86 ? 11.073 0.342 -3.350 1.00 95.62 86 ASN A C 1
ATOM 643 O O . ASN A 1 86 ? 11.714 -0.539 -3.920 1.00 95.62 86 ASN A O 1
ATOM 647 N N . GLY A 1 87 ? 10.989 1.580 -3.846 1.00 94.75 87 GLY A N 1
ATOM 648 C CA . GLY A 1 87 ? 11.761 2.029 -5.007 1.00 94.75 87 GLY A CA 1
ATOM 649 C C . GLY A 1 87 ? 13.192 2.440 -4.678 1.00 94.75 87 GLY A C 1
ATOM 650 O O . GLY A 1 87 ? 13.620 2.440 -3.525 1.00 94.75 87 GLY A O 1
ATOM 651 N N . THR A 1 88 ? 13.944 2.793 -5.718 1.00 93.12 88 THR A N 1
ATOM 652 C CA . THR A 1 88 ? 15.380 3.104 -5.629 1.00 93.12 88 THR A CA 1
ATOM 653 C C . THR A 1 88 ? 15.687 4.591 -5.444 1.00 93.12 88 THR A C 1
ATOM 655 O O . THR A 1 88 ? 16.721 4.927 -4.870 1.00 93.12 88 THR A O 1
ATOM 658 N N . CYS A 1 89 ? 14.817 5.480 -5.930 1.00 94.44 89 CYS A N 1
ATOM 659 C CA . CYS A 1 89 ? 15.012 6.928 -5.932 1.00 94.44 89 CYS A CA 1
ATOM 660 C C . CYS A 1 89 ? 13.677 7.639 -5.690 1.00 94.44 89 CYS A C 1
ATOM 662 O O . CYS A 1 89 ? 12.738 7.471 -6.461 1.00 94.44 89 CYS A O 1
ATOM 664 N N . GLU A 1 90 ? 13.589 8.461 -4.645 1.00 95.25 90 GLU A N 1
ATOM 665 C CA . GLU A 1 90 ? 12.360 9.189 -4.293 1.00 95.25 90 GLU A CA 1
ATOM 666 C C . GLU A 1 90 ? 11.886 10.134 -5.407 1.00 95.25 90 GLU A C 1
ATOM 668 O O . GLU A 1 90 ? 10.692 10.237 -5.666 1.00 95.25 90 GLU A O 1
ATOM 673 N N . ALA A 1 91 ? 12.816 10.767 -6.129 1.00 96.00 91 ALA A N 1
ATOM 674 C CA . ALA A 1 91 ? 12.478 11.664 -7.235 1.00 96.00 91 ALA A CA 1
ATOM 675 C C . ALA A 1 91 ? 11.784 10.949 -8.412 1.00 96.00 91 ALA A C 1
ATOM 677 O O . ALA A 1 91 ? 11.139 11.613 -9.221 1.00 96.00 91 ALA A O 1
ATOM 678 N N . ASP A 1 92 ? 11.892 9.617 -8.489 1.00 96.06 92 ASP A N 1
ATOM 679 C CA . ASP A 1 92 ? 11.260 8.791 -9.521 1.00 96.06 92 ASP A CA 1
ATOM 680 C C . ASP A 1 92 ? 9.869 8.272 -9.099 1.00 96.06 92 ASP A C 1
ATOM 682 O O . ASP A 1 92 ? 9.233 7.531 -9.855 1.00 96.06 92 ASP A O 1
ATOM 686 N N . ALA A 1 93 ? 9.383 8.638 -7.904 1.00 96.75 93 ALA A N 1
ATOM 687 C CA . ALA A 1 93 ? 8.098 8.216 -7.337 1.00 96.75 93 ALA A CA 1
ATOM 688 C C . ALA A 1 93 ? 6.893 8.968 -7.943 1.00 96.75 93 ALA A C 1
ATOM 690 O O . ALA A 1 93 ? 6.003 9.441 -7.234 1.00 96.75 93 ALA A O 1
ATOM 691 N N . ASP A 1 94 ? 6.852 9.087 -9.269 1.00 96.75 94 ASP A N 1
ATOM 692 C CA . ASP A 1 94 ? 5.712 9.615 -10.013 1.00 96.75 94 ASP A CA 1
ATOM 693 C C . ASP A 1 94 ? 5.129 8.551 -10.946 1.00 96.75 94 ASP A C 1
ATOM 695 O O . ASP A 1 94 ? 5.844 7.709 -11.488 1.00 96.75 94 ASP A O 1
ATOM 699 N N . TYR A 1 95 ? 3.820 8.625 -11.184 1.00 97.38 95 TYR A N 1
ATOM 700 C CA . TYR A 1 95 ? 3.089 7.620 -11.959 1.00 97.38 95 TYR A CA 1
ATOM 701 C C . TYR A 1 95 ? 3.717 7.333 -13.328 1.00 97.38 95 TYR A C 1
ATOM 703 O O . TYR A 1 95 ? 3.909 6.180 -13.708 1.00 97.38 95 TYR A O 1
ATOM 711 N N . ARG A 1 96 ? 4.103 8.375 -14.076 1.00 97.56 96 ARG A N 1
ATOM 712 C CA . ARG A 1 96 ? 4.642 8.193 -15.431 1.00 97.56 96 ARG A CA 1
ATOM 713 C C . ARG A 1 96 ? 6.008 7.525 -15.417 1.00 97.56 96 ARG A C 1
ATOM 715 O O . ARG A 1 96 ? 6.328 6.811 -16.367 1.00 97.56 96 ARG A O 1
ATOM 722 N N . THR A 1 97 ? 6.822 7.784 -14.403 1.00 97.31 97 THR A N 1
ATOM 723 C CA . THR A 1 97 ? 8.150 7.178 -14.280 1.00 97.31 97 THR A CA 1
ATOM 724 C C . THR A 1 97 ? 8.056 5.758 -13.735 1.00 97.31 97 THR A C 1
ATOM 726 O O . THR A 1 97 ? 8.666 4.858 -14.315 1.00 97.31 97 THR A O 1
ATOM 729 N N . VAL A 1 98 ? 7.215 5.519 -12.727 1.00 97.56 98 VAL A N 1
ATOM 730 C CA . VAL A 1 98 ? 6.965 4.186 -12.159 1.00 97.56 98 VAL A CA 1
ATOM 731 C C . VAL A 1 98 ? 6.403 3.222 -13.205 1.00 97.56 98 VAL A C 1
ATOM 733 O O . VAL A 1 98 ? 6.933 2.123 -13.350 1.00 97.56 98 VAL A O 1
ATOM 736 N N . CYS A 1 99 ? 5.437 3.644 -14.031 1.00 96.69 99 CYS A N 1
ATOM 737 C CA . CYS A 1 99 ? 4.879 2.797 -15.094 1.00 96.69 99 CYS A CA 1
ATOM 738 C C . CYS A 1 99 ? 5.899 2.365 -16.168 1.00 96.69 99 CYS A C 1
ATOM 740 O O . CYS A 1 99 ? 5.588 1.499 -16.985 1.00 96.69 99 CYS A O 1
ATOM 742 N N . LYS A 1 100 ? 7.114 2.937 -16.199 1.00 96.31 100 LYS A N 1
ATOM 743 C CA . LYS A 1 100 ? 8.201 2.452 -17.071 1.00 96.31 100 LYS A CA 1
ATOM 744 C C . LYS A 1 100 ? 8.872 1.180 -16.534 1.00 96.31 100 LYS A C 1
ATOM 746 O O . LYS A 1 100 ? 9.625 0.561 -17.278 1.00 96.31 100 LYS A O 1
ATOM 751 N N . GLY A 1 101 ? 8.642 0.809 -15.271 1.00 95.19 101 GLY A N 1
ATOM 752 C CA . GLY A 1 101 ? 9.073 -0.458 -14.662 1.00 95.19 101 GLY A CA 1
ATOM 753 C C . GLY A 1 101 ? 10.509 -0.507 -14.120 1.00 95.19 101 GLY A C 1
ATOM 754 O O . GLY A 1 101 ? 10.895 -1.503 -13.510 1.00 95.19 101 GLY A O 1
ATOM 755 N N . ASN A 1 102 ? 11.303 0.558 -14.291 1.00 95.12 102 ASN A N 1
ATOM 756 C CA . ASN A 1 102 ? 12.739 0.566 -13.960 1.00 95.12 102 ASN A CA 1
ATOM 757 C C . ASN A 1 102 ? 13.081 1.252 -12.622 1.00 95.12 102 ASN A C 1
ATOM 759 O O . ASN A 1 102 ? 14.254 1.471 -12.332 1.00 95.12 102 ASN A O 1
ATOM 763 N N . THR A 1 103 ? 12.080 1.612 -11.817 1.00 96.75 103 THR A N 1
ATOM 764 C CA . THR A 1 103 ? 12.260 2.383 -10.571 1.00 96.75 103 THR A CA 1
ATOM 765 C C . THR A 1 103 ? 12.334 1.512 -9.315 1.00 96.75 103 THR A C 1
ATOM 767 O O . THR A 1 103 ? 12.673 1.992 -8.237 1.00 96.75 103 THR A O 1
ATOM 770 N N . GLY A 1 104 ? 11.973 0.231 -9.427 1.00 96.06 104 GLY A N 1
ATOM 771 C CA . GLY A 1 104 ? 11.876 -0.695 -8.297 1.00 96.06 104 GLY A CA 1
ATOM 772 C C . GLY A 1 104 ? 10.642 -0.501 -7.410 1.00 96.06 104 GLY A C 1
ATOM 773 O O . GLY A 1 104 ? 10.370 -1.384 -6.602 1.00 96.06 104 GLY A O 1
ATOM 774 N N . PHE A 1 105 ? 9.881 0.587 -7.583 1.00 98.12 105 PHE A N 1
ATOM 775 C CA . PHE A 1 105 ? 8.689 0.869 -6.783 1.00 98.12 105 PHE A CA 1
ATOM 776 C C . PHE A 1 105 ? 7.606 -0.203 -6.933 1.00 98.12 105 PHE A C 1
ATOM 778 O O . PHE A 1 105 ? 7.541 -0.906 -7.942 1.00 98.12 105 PHE A O 1
ATOM 785 N N . ARG A 1 106 ? 6.750 -0.298 -5.915 1.00 98.00 106 ARG A N 1
ATOM 786 C CA . ARG A 1 106 ? 5.448 -0.966 -5.948 1.00 98.00 106 ARG A CA 1
ATOM 787 C C . ARG A 1 106 ? 4.346 0.050 -5.698 1.00 98.00 106 ARG A C 1
ATOM 789 O O . ARG A 1 106 ? 4.479 0.860 -4.776 1.00 98.00 106 ARG A O 1
ATOM 796 N N . GLU A 1 107 ? 3.265 -0.016 -6.461 1.00 98.56 107 GLU A N 1
ATOM 797 C CA . GLU A 1 107 ? 2.007 0.638 -6.114 1.00 98.56 107 GLU A CA 1
ATOM 798 C C . GLU A 1 107 ? 1.555 0.127 -4.739 1.00 98.56 107 GLU A C 1
ATOM 800 O O . GLU A 1 107 ? 1.424 -1.076 -4.503 1.00 98.56 107 GLU A O 1
ATOM 805 N N . THR A 1 108 ? 1.426 1.047 -3.784 1.00 98.62 108 THR A N 1
ATOM 806 C CA . THR A 1 108 ? 1.265 0.730 -2.360 1.00 98.62 108 THR A CA 1
ATOM 807 C C . THR A 1 108 ? 0.236 1.655 -1.734 1.00 98.62 108 THR A C 1
ATOM 809 O O . THR A 1 108 ? 0.235 2.852 -2.004 1.00 98.62 108 THR A O 1
ATOM 812 N N . VAL A 1 109 ? -0.603 1.120 -0.853 1.00 98.75 109 VAL A N 1
ATOM 813 C CA . VAL A 1 109 ? -1.561 1.900 -0.067 1.00 98.75 109 VAL A CA 1
ATOM 814 C C . VAL A 1 109 ? -1.089 1.966 1.382 1.00 98.75 109 VAL A C 1
ATOM 816 O O . VAL A 1 109 ? -0.890 0.924 2.008 1.00 98.75 109 VAL A O 1
ATOM 819 N N . ARG A 1 110 ? -0.914 3.180 1.918 1.00 98.44 110 ARG A N 1
ATOM 820 C CA . ARG A 1 110 ? -0.776 3.423 3.364 1.00 98.44 110 ARG A CA 1
ATOM 821 C C . ARG A 1 110 ? -2.164 3.329 3.981 1.00 98.44 110 ARG A C 1
ATOM 823 O O . ARG A 1 110 ? -3.027 4.091 3.571 1.00 98.44 110 ARG A O 1
ATOM 830 N N . VAL A 1 111 ? -2.362 2.451 4.955 1.00 98.44 111 VAL A N 1
ATOM 831 C CA . VAL A 1 111 ? -3.633 2.256 5.664 1.00 98.44 111 VAL A CA 1
ATOM 832 C C . VAL A 1 111 ? -3.424 2.557 7.139 1.00 98.44 111 VAL A C 1
ATOM 834 O O . VAL A 1 111 ? -2.632 1.885 7.797 1.00 98.44 111 VAL A O 1
ATOM 837 N N . GLU A 1 112 ? -4.139 3.549 7.652 1.00 98.00 112 GLU A N 1
ATOM 838 C CA . GLU A 1 112 ? -4.210 3.888 9.072 1.00 98.00 112 GLU A CA 1
ATOM 839 C C . GLU A 1 112 ? -5.547 3.407 9.635 1.00 98.00 112 GLU A C 1
ATOM 841 O O . GLU A 1 112 ? -6.592 3.624 9.019 1.00 98.00 112 GLU A O 1
ATOM 846 N N . TYR A 1 113 ? -5.533 2.726 10.780 1.00 97.38 113 TYR A N 1
ATOM 847 C CA . TYR A 1 113 ? -6.728 2.079 11.322 1.00 97.38 113 TYR A CA 1
ATOM 848 C C . TYR A 1 113 ? -6.837 2.187 12.846 1.00 97.38 113 TYR A C 1
ATOM 850 O O . TYR A 1 113 ? -5.850 2.365 13.555 1.00 97.38 113 TYR A O 1
ATOM 858 N N . ASP A 1 114 ? -8.061 2.061 13.351 1.00 96.81 114 ASP A N 1
ATOM 859 C CA . ASP A 1 114 ? -8.374 1.971 14.773 1.00 96.81 114 ASP A CA 1
ATOM 860 C C . ASP A 1 114 ? -8.426 0.492 15.207 1.00 96.81 114 ASP A C 1
ATOM 862 O O . ASP A 1 114 ? -9.383 -0.214 14.855 1.00 96.81 114 ASP A O 1
ATOM 866 N N . PRO A 1 115 ? -7.454 0.002 16.004 1.00 96.00 115 PRO A N 1
ATOM 867 C CA . PRO A 1 115 ? -7.423 -1.386 16.465 1.00 96.00 115 PRO A CA 1
ATOM 868 C C . PRO A 1 115 ? -8.589 -1.747 17.402 1.00 96.00 115 PRO A C 1
ATOM 870 O O . PRO A 1 115 ? -8.851 -2.929 17.625 1.00 96.00 115 PRO A O 1
ATOM 873 N N . GLY A 1 116 ? -9.301 -0.756 17.954 1.00 96.62 116 GLY A N 1
ATOM 874 C CA . GLY A 1 116 ? -10.532 -0.957 18.717 1.00 96.62 116 GLY A CA 1
ATOM 875 C C . GLY A 1 116 ? -11.755 -1.273 17.849 1.00 96.62 116 GLY A C 1
ATOM 876 O O . GLY A 1 116 ? -12.750 -1.777 18.372 1.00 96.62 116 GLY A O 1
ATOM 877 N N . GLN A 1 117 ? -11.686 -1.007 16.539 1.00 98.00 117 GLN A N 1
ATOM 878 C CA . GLN A 1 117 ? -12.773 -1.235 15.580 1.00 98.00 117 GLN A CA 1
ATOM 879 C C . GLN A 1 117 ? -12.447 -2.324 14.552 1.00 98.00 117 GLN A C 1
ATOM 881 O O . GLN A 1 117 ? -13.328 -3.116 14.212 1.00 98.00 117 GLN A O 1
ATOM 886 N N . VAL A 1 118 ? -11.198 -2.401 14.082 1.00 98.38 118 VAL A N 1
ATOM 887 C CA . VAL A 1 118 ? -10.742 -3.416 13.123 1.00 98.38 118 VAL A CA 1
ATOM 888 C C . VAL A 1 118 ? -9.363 -3.945 13.505 1.00 98.38 118 VAL A C 1
ATOM 890 O O . VAL A 1 118 ? -8.452 -3.184 13.810 1.00 98.38 118 VAL A O 1
ATOM 893 N N . SER A 1 119 ? -9.189 -5.267 13.493 1.00 98.06 119 SER A N 1
ATOM 894 C CA . SER A 1 119 ? -7.885 -5.877 13.759 1.00 98.06 119 SER A CA 1
ATOM 895 C C . SER A 1 119 ? -7.010 -5.902 12.507 1.00 98.06 119 SER A C 1
ATOM 897 O O . SER A 1 119 ? -7.506 -5.982 11.380 1.00 98.06 119 SER A O 1
ATOM 899 N N . LEU A 1 120 ? -5.692 -5.945 12.708 1.00 98.00 120 LEU A N 1
ATOM 900 C CA . LEU A 1 120 ? -4.740 -6.170 11.622 1.00 98.00 120 LEU A CA 1
ATOM 901 C C . LEU A 1 120 ? -5.053 -7.455 10.836 1.00 98.00 120 LEU A C 1
ATOM 903 O O . LEU A 1 120 ? -5.022 -7.451 9.609 1.00 98.00 120 LEU A O 1
ATOM 907 N N . ASP A 1 121 ? -5.413 -8.537 11.529 1.00 98.38 121 ASP A N 1
ATOM 908 C CA . ASP A 1 121 ? -5.772 -9.812 10.899 1.00 98.38 121 ASP A CA 1
ATOM 909 C C . ASP A 1 121 ? -6.977 -9.676 9.960 1.00 98.38 121 ASP A C 1
ATOM 911 O O . ASP A 1 121 ? -6.999 -10.289 8.894 1.00 98.38 121 ASP A O 1
ATOM 915 N N . ALA A 1 122 ? -7.969 -8.855 10.323 1.00 98.50 122 ALA A N 1
ATOM 916 C CA . ALA A 1 122 ? -9.127 -8.598 9.472 1.00 98.50 122 ALA A CA 1
ATOM 917 C C . ALA A 1 122 ? -8.739 -7.814 8.207 1.00 98.50 122 ALA A C 1
ATOM 919 O O . ALA A 1 122 ? -9.200 -8.157 7.116 1.00 98.50 122 ALA A O 1
ATOM 920 N N . LEU A 1 123 ? -7.852 -6.819 8.331 1.00 98.69 123 LEU A N 1
ATOM 921 C CA . LEU A 1 123 ? -7.310 -6.082 7.182 1.00 98.69 123 LEU A CA 1
ATOM 922 C C . LEU A 1 123 ? -6.510 -7.003 6.253 1.00 98.69 123 LEU A C 1
ATOM 924 O O . LEU A 1 123 ? -6.710 -6.987 5.038 1.00 98.69 123 LEU A O 1
ATOM 928 N N . LEU A 1 124 ? -5.646 -7.851 6.816 1.00 98.62 124 LEU A N 1
ATOM 929 C CA . LEU A 1 124 ? -4.865 -8.820 6.048 1.00 98.62 124 LEU A CA 1
ATOM 930 C C . LEU A 1 124 ? -5.756 -9.869 5.378 1.00 98.62 124 LEU A C 1
ATOM 932 O O . LEU A 1 124 ? -5.502 -10.239 4.234 1.00 98.62 124 LEU A O 1
ATOM 936 N N . LEU A 1 125 ? -6.823 -10.319 6.041 1.00 98.50 125 LEU A N 1
ATOM 937 C CA . LEU A 1 125 ? -7.795 -11.233 5.447 1.00 98.50 125 LEU A CA 1
ATOM 938 C C . LEU A 1 125 ? -8.491 -10.599 4.235 1.00 98.50 125 LEU A C 1
ATOM 940 O O . LEU A 1 125 ? -8.587 -11.242 3.191 1.00 98.50 125 LEU A O 1
ATOM 944 N N . ALA A 1 126 ? -8.940 -9.344 4.348 1.00 98.38 126 ALA A N 1
ATOM 945 C CA . ALA A 1 126 ? -9.542 -8.610 3.234 1.00 98.38 126 ALA A CA 1
ATOM 946 C C . ALA A 1 126 ? -8.549 -8.414 2.077 1.00 98.38 126 ALA A C 1
ATOM 948 O O . ALA A 1 126 ? -8.894 -8.638 0.918 1.00 98.38 126 ALA A O 1
ATOM 949 N N . TYR A 1 127 ? -7.301 -8.066 2.394 1.00 98.69 127 TYR A N 1
ATOM 950 C CA . TYR A 1 127 ? -6.213 -7.929 1.429 1.00 98.69 127 TYR A CA 1
ATOM 951 C C . TYR A 1 127 ? -5.945 -9.233 0.663 1.00 98.69 127 TYR A C 1
ATOM 953 O O . TYR A 1 127 ? -6.016 -9.256 -0.566 1.00 98.69 127 TYR A O 1
ATOM 961 N N . PHE A 1 128 ? -5.702 -10.343 1.366 1.00 98.38 128 PHE A N 1
ATOM 962 C CA . PHE A 1 128 ? -5.406 -11.633 0.734 1.00 98.38 128 PHE A CA 1
ATOM 963 C C . PHE A 1 128 ? -6.598 -12.230 -0.021 1.00 98.38 128 PHE A C 1
ATOM 965 O O . PHE A 1 128 ? -6.405 -13.113 -0.852 1.00 98.38 128 PHE A O 1
ATOM 972 N N . TYR A 1 129 ? -7.818 -11.754 0.232 1.00 97.81 129 TYR A N 1
ATOM 973 C CA . TYR A 1 129 ? -8.996 -12.168 -0.523 1.00 97.81 129 TYR A CA 1
ATOM 974 C C . TYR A 1 129 ? -9.025 -11.602 -1.952 1.00 97.81 129 TYR A C 1
ATOM 976 O O . TYR A 1 129 ? -9.635 -12.207 -2.833 1.00 97.81 129 TYR A O 1
ATOM 984 N N . VAL A 1 130 ? -8.388 -10.450 -2.194 1.00 97.25 130 VAL A N 1
ATOM 985 C CA . VAL A 1 130 ? -8.462 -9.746 -3.489 1.00 97.25 130 VAL A CA 1
ATOM 986 C C . VAL A 1 130 ? -7.182 -9.814 -4.317 1.00 97.25 130 VAL A C 1
ATOM 988 O O . VAL A 1 130 ? -7.205 -9.440 -5.488 1.00 97.25 130 VAL A O 1
ATOM 991 N N . ILE A 1 131 ? -6.079 -10.291 -3.740 1.00 97.88 131 ILE A N 1
ATOM 992 C CA . ILE A 1 131 ? -4.805 -10.437 -4.444 1.00 97.88 131 ILE A CA 1
ATOM 993 C C . ILE A 1 131 ? -4.497 -11.901 -4.765 1.00 97.88 131 ILE A C 1
ATOM 995 O O . ILE A 1 131 ? -4.818 -12.804 -3.997 1.00 97.88 131 ILE A O 1
ATOM 999 N N . ASP A 1 132 ? -3.796 -12.137 -5.871 1.00 98.12 132 ASP A N 1
ATOM 1000 C CA . ASP A 1 132 ? -3.024 -13.363 -6.078 1.00 98.12 132 ASP A CA 1
ATOM 1001 C C . ASP A 1 132 ? -1.576 -13.128 -5.595 1.00 98.12 132 ASP A C 1
ATOM 1003 O O . ASP A 1 132 ? -0.837 -12.397 -6.259 1.00 98.12 132 ASP A O 1
ATOM 1007 N N . PRO A 1 133 ? -1.151 -13.695 -4.447 1.00 97.00 133 PRO A N 1
ATOM 1008 C CA . PRO A 1 133 ? 0.199 -13.515 -3.910 1.00 97.00 133 PRO A CA 1
ATOM 1009 C C . PRO A 1 133 ? 1.244 -14.438 -4.560 1.00 97.00 133 PRO A C 1
ATOM 1011 O O . PRO A 1 133 ? 2.390 -14.471 -4.116 1.00 97.00 133 PRO A O 1
ATOM 1014 N N . THR A 1 134 ? 0.862 -15.243 -5.557 1.00 97.38 134 THR A N 1
ATOM 1015 C CA . THR A 1 134 ? 1.737 -16.253 -6.178 1.00 97.38 134 THR A CA 1
ATOM 1016 C C . THR A 1 134 ? 2.299 -15.820 -7.529 1.00 97.38 134 THR A C 1
ATOM 1018 O O . THR A 1 134 ? 3.164 -16.494 -8.091 1.00 97.38 134 THR A O 1
ATOM 1021 N N . VAL A 1 135 ? 1.824 -14.691 -8.054 1.00 97.06 135 VAL A N 1
ATOM 1022 C CA . VAL A 1 135 ? 2.261 -14.130 -9.331 1.00 97.06 135 VAL A CA 1
ATOM 1023 C C . VAL A 1 135 ? 3.354 -13.084 -9.128 1.00 97.06 135 VAL A C 1
ATOM 1025 O O . VAL A 1 135 ? 3.271 -12.215 -8.267 1.00 97.06 135 VAL A O 1
ATOM 1028 N N . GLU A 1 136 ? 4.393 -13.164 -9.954 1.00 96.56 136 GLU A N 1
ATOM 1029 C CA . GLU A 1 136 ? 5.502 -12.214 -9.952 1.00 96.56 136 GLU A CA 1
ATOM 1030 C C . GLU A 1 136 ? 5.278 -11.126 -11.015 1.00 96.56 136 GLU A C 1
ATOM 1032 O O . GLU A 1 136 ? 4.896 -11.436 -12.148 1.00 96.56 136 GLU A O 1
ATOM 1037 N N . ASN A 1 137 ? 5.542 -9.861 -10.662 1.00 96.69 137 ASN A N 1
ATOM 1038 C CA . ASN A 1 137 ? 5.463 -8.693 -11.556 1.00 96.69 137 ASN A CA 1
ATOM 1039 C C . ASN A 1 137 ? 4.133 -8.601 -12.338 1.00 96.69 137 ASN A C 1
ATOM 1041 O O . ASN A 1 137 ? 4.104 -8.310 -13.544 1.00 96.69 137 ASN A O 1
ATOM 1045 N N . ARG A 1 138 ? 3.026 -8.926 -11.659 1.00 97.69 138 ARG A N 1
ATOM 1046 C CA . ARG A 1 138 ? 1.669 -8.890 -12.206 1.00 97.69 138 ARG A CA 1
ATOM 1047 C C . ARG A 1 138 ? 0.634 -8.960 -11.087 1.00 97.69 138 ARG A C 1
ATOM 1049 O O . ARG A 1 138 ? 0.814 -9.731 -10.154 1.00 97.69 138 ARG A O 1
ATOM 1056 N N . GLN A 1 139 ? -0.498 -8.286 -11.262 1.00 98.44 139 GLN A N 1
ATOM 1057 C CA . GLN A 1 139 ? -1.737 -8.609 -10.556 1.00 98.44 139 GLN A CA 1
ATOM 1058 C C . GLN A 1 139 ? -2.919 -8.521 -11.522 1.00 98.44 139 GLN A C 1
ATOM 1060 O O . GLN A 1 139 ? -3.090 -7.522 -12.215 1.00 98.44 139 GLN A O 1
ATOM 1065 N N . GLY A 1 140 ? -3.733 -9.576 -11.604 1.00 96.56 140 GLY A N 1
ATOM 1066 C CA . GLY A 1 140 ? -4.816 -9.646 -12.586 1.00 96.56 140 GLY A CA 1
ATOM 1067 C C . GLY A 1 140 ? -4.342 -9.335 -14.017 1.00 96.56 140 GLY A C 1
ATOM 1068 O O . GLY A 1 140 ? -3.493 -10.037 -14.577 1.00 96.56 140 GLY A O 1
ATOM 1069 N N . ASN A 1 141 ? -4.906 -8.280 -14.613 1.00 97.06 141 ASN A N 1
ATOM 1070 C CA . ASN A 1 141 ? -4.549 -7.819 -15.958 1.00 97.06 141 ASN A CA 1
ATOM 1071 C C . ASN A 1 141 ? -3.375 -6.827 -15.980 1.00 97.06 141 ASN A C 1
ATOM 1073 O O . ASN A 1 141 ? -2.797 -6.620 -17.050 1.00 97.06 141 ASN A O 1
ATOM 1077 N N . ASP A 1 142 ? -3.004 -6.259 -14.833 1.00 97.62 142 ASP A N 1
ATOM 1078 C CA . ASP A 1 142 ? -1.926 -5.283 -14.712 1.00 97.62 142 ASP A CA 1
ATOM 1079 C C . ASP A 1 142 ? -0.582 -6.007 -14.686 1.00 97.62 142 ASP A C 1
ATOM 1081 O O . ASP A 1 142 ? -0.339 -6.879 -13.850 1.00 97.62 142 ASP A O 1
ATOM 1085 N N . ARG A 1 143 ? 0.288 -5.689 -15.649 1.00 97.62 143 ARG A N 1
ATOM 1086 C CA . ARG A 1 143 ? 1.595 -6.334 -15.835 1.00 97.62 143 ARG A CA 1
ATOM 1087 C C . ARG A 1 143 ? 2.700 -5.310 -15.657 1.00 97.62 143 ARG A C 1
ATOM 1089 O O . ARG A 1 143 ? 2.737 -4.318 -16.383 1.00 97.62 143 ARG A O 1
ATOM 1096 N N . GLY A 1 144 ? 3.625 -5.597 -14.757 1.00 97.31 144 GLY A N 1
ATOM 1097 C CA . GLY A 1 144 ? 4.676 -4.667 -14.390 1.00 97.31 144 GLY A CA 1
ATOM 1098 C C . GLY A 1 144 ? 5.266 -5.025 -13.041 1.00 97.31 144 GLY A C 1
ATOM 1099 O O . GLY A 1 144 ? 4.667 -5.760 -12.262 1.00 97.31 144 GLY A O 1
ATOM 1100 N N . SER A 1 145 ? 6.479 -4.545 -12.795 1.00 96.50 145 SER A N 1
ATOM 1101 C CA . SER A 1 145 ? 7.086 -4.681 -11.477 1.00 96.50 145 SER A CA 1
ATOM 1102 C C . SER A 1 145 ? 6.383 -3.804 -10.450 1.00 96.50 145 SER A C 1
ATOM 1104 O O . SER A 1 145 ? 6.428 -4.162 -9.286 1.00 96.50 145 SER A O 1
ATOM 1106 N N . GLN A 1 146 ? 5.762 -2.698 -10.866 1.00 95.88 146 GLN A N 1
ATOM 1107 C CA . GLN A 1 146 ? 4.999 -1.793 -10.012 1.00 95.88 146 GLN A CA 1
ATOM 1108 C C . GLN A 1 146 ? 3.724 -2.414 -9.446 1.00 95.88 146 GLN A C 1
ATOM 1110 O O . GLN A 1 146 ? 3.076 -3.213 -10.154 1.00 95.88 146 GLN A O 1
#

Radius of gyration: 28.56 Å; chains: 1; bounding box: 81×54×62 Å

pLDDT: mean 78.37, std 25.76, range [28.67, 98.75]

Sequence (146 aa):
MYRRALPLLLTAVLLLSGCAAGQKNMPKKTDEKEMTGQSSDMSGEGIMYMDTTENVIYLAGGCFWGMEHLMQSIPGVIDAQSGYANGTCEADADYRTVCKGNTGFRETVRVEYDPGQVSLDALLLAYFYVIDPTVENRQGNDRGSQ

Secondary structure (DSSP, 8-state):
---S-SSSSSSSSTT-------------------------------------GGGEEEE--S-HHHHHHHHHTSTTEEEEEEEEES-S-GGG-SHHHHTTS-S--EEEEEEEE-TTTS-HHHHHHHHHHH--TT-SSEETTEES--